Protein AF-A0A559LYX8-F1 (afdb_monomer_lite)

Structure (mmCIF, N/CA/C/O backbone):
data_AF-A0A559LYX8-F1
#
_entry.id   AF-A0A559LYX8-F1
#
loop_
_atom_site.group_PDB
_atom_site.id
_atom_site.type_symbol
_atom_site.label_atom_id
_atom_site.label_alt_id
_atom_site.label_comp_id
_atom_site.label_asym_id
_atom_site.label_entity_id
_atom_site.label_seq_id
_atom_site.pdbx_PDB_ins_code
_atom_site.Cartn_x
_atom_site.Cartn_y
_atom_site.Cartn_z
_atom_site.occupancy
_atom_site.B_iso_or_equiv
_atom_site.auth_seq_id
_atom_site.auth_comp_id
_atom_site.auth_asym_id
_atom_site.auth_atom_id
_atom_site.pdbx_PDB_model_num
ATOM 1 N N . MET A 1 1 ? -26.819 33.811 -7.715 1.00 50.19 1 MET A N 1
ATOM 2 C CA . MET A 1 1 ? -26.572 32.696 -6.780 1.00 50.19 1 MET A CA 1
ATOM 3 C C . MET A 1 1 ? -27.807 31.805 -6.710 1.00 50.19 1 MET A C 1
ATOM 5 O O . MET A 1 1 ? -28.743 32.159 -6.013 1.00 50.19 1 MET A O 1
ATOM 9 N N . SER A 1 2 ? -27.795 30.655 -7.378 1.00 44.19 2 SER A N 1
ATOM 10 C CA . SER A 1 2 ? -28.489 29.446 -6.904 1.00 44.19 2 SER A CA 1
ATOM 11 C C . SER A 1 2 ? -27.721 28.238 -7.446 1.00 44.19 2 SER A C 1
ATOM 13 O O . SER A 1 2 ? -27.973 27.720 -8.522 1.00 44.19 2 SER A O 1
ATOM 15 N N . TYR A 1 3 ? -26.681 27.842 -6.713 1.00 56.59 3 TYR A N 1
ATOM 16 C CA . TYR A 1 3 ? -25.788 26.729 -7.069 1.00 56.59 3 TYR A CA 1
ATOM 17 C C . TYR A 1 3 ? -26.415 25.343 -6.772 1.00 56.59 3 TYR A C 1
ATOM 19 O O . TYR A 1 3 ? -25.753 24.323 -6.900 1.00 56.59 3 TYR A O 1
ATOM 27 N N . TYR A 1 4 ? -27.701 25.300 -6.403 1.00 54.56 4 TYR A N 1
ATOM 28 C CA . TYR A 1 4 ? -28.482 24.081 -6.166 1.00 54.56 4 TYR A CA 1
ATOM 29 C C . TYR A 1 4 ? -29.939 24.297 -6.580 1.00 54.56 4 TYR A C 1
ATOM 31 O O . TYR A 1 4 ? -30.846 24.269 -5.750 1.00 54.56 4 TYR A O 1
ATOM 39 N N . ASP A 1 5 ? -30.165 24.579 -7.860 1.00 60.19 5 ASP A N 1
ATOM 40 C CA . ASP A 1 5 ? -31.513 24.490 -8.413 1.00 60.19 5 ASP A CA 1
ATOM 41 C C . ASP A 1 5 ? -31.840 23.005 -8.640 1.00 60.19 5 ASP A C 1
ATOM 43 O O . ASP A 1 5 ? -31.376 22.380 -9.598 1.00 60.19 5 ASP A O 1
ATOM 47 N N . ILE A 1 6 ? -32.541 22.408 -7.671 1.00 60.78 6 ILE A N 1
ATOM 48 C CA . ILE A 1 6 ? -32.860 20.971 -7.641 1.00 60.78 6 ILE A CA 1
ATOM 49 C C . ILE A 1 6 ? -33.644 20.572 -8.899 1.00 60.78 6 ILE A C 1
ATOM 51 O O . ILE A 1 6 ? -33.464 19.465 -9.410 1.00 60.78 6 ILE A O 1
ATOM 55 N N . ASP A 1 7 ? -34.438 21.489 -9.450 1.00 58.06 7 ASP A N 1
ATOM 56 C CA . ASP A 1 7 ? -35.258 21.239 -10.630 1.00 58.06 7 ASP A CA 1
ATOM 57 C C . ASP A 1 7 ? -34.408 21.129 -11.903 1.00 58.06 7 ASP A C 1
ATOM 59 O O . ASP A 1 7 ? -34.709 20.306 -12.768 1.00 58.06 7 ASP A O 1
ATOM 63 N N . ALA A 1 8 ? -33.287 21.855 -11.996 1.00 59.28 8 ALA A N 1
ATOM 64 C CA . ALA A 1 8 ? -32.332 21.703 -13.096 1.00 59.28 8 ALA A CA 1
ATOM 65 C C . ALA A 1 8 ? -31.624 20.336 -13.047 1.00 59.28 8 ALA A C 1
ATOM 67 O O . ALA A 1 8 ? -31.487 19.670 -14.071 1.00 59.28 8 ALA A O 1
ATOM 68 N N . ILE A 1 9 ? -31.247 19.872 -11.849 1.00 58.88 9 ILE A N 1
ATOM 69 C CA . ILE A 1 9 ? -30.585 18.570 -11.652 1.00 58.88 9 ILE A CA 1
ATOM 70 C C . ILE A 1 9 ? -31.549 17.415 -11.955 1.00 58.88 9 ILE A C 1
ATOM 72 O O . ILE A 1 9 ? -31.175 16.438 -12.607 1.00 58.88 9 ILE A O 1
ATOM 76 N N . LEU A 1 10 ? -32.801 17.516 -11.503 1.00 55.56 10 LEU A N 1
ATOM 77 C CA . LEU A 1 10 ? -33.821 16.502 -11.774 1.00 55.56 10 LEU A CA 1
ATOM 78 C C . LEU A 1 10 ? -34.221 16.481 -13.252 1.00 55.56 10 LEU A C 1
ATOM 80 O O . LEU A 1 10 ? -34.465 15.403 -13.795 1.00 55.56 10 LEU A O 1
ATOM 84 N N . THR A 1 11 ? -34.236 17.639 -13.915 1.00 56.66 11 THR A N 1
ATOM 85 C CA . THR A 1 11 ? -34.519 17.732 -15.352 1.00 56.66 11 THR A CA 1
ATOM 86 C C . THR A 1 11 ? -33.414 17.069 -16.177 1.00 56.66 11 THR A C 1
ATOM 88 O O . THR A 1 11 ? -33.732 16.278 -17.066 1.00 56.66 11 THR A O 1
ATOM 91 N N . ASP A 1 12 ? -32.136 17.267 -15.831 1.00 53.81 12 ASP A N 1
ATOM 92 C CA . ASP A 1 12 ? -31.015 16.561 -16.471 1.00 53.81 12 ASP A CA 1
ATOM 93 C C . ASP A 1 12 ? -31.069 15.045 -16.206 1.00 53.81 12 ASP A C 1
ATOM 95 O O . ASP A 1 12 ? -30.908 14.241 -17.121 1.00 53.81 12 ASP A O 1
ATOM 99 N N . ALA A 1 13 ? -31.402 14.617 -14.982 1.00 54.53 13 ALA A N 1
ATOM 100 C CA . ALA A 1 13 ? -31.489 13.193 -14.641 1.00 54.53 13 ALA A CA 1
ATOM 101 C C . ALA A 1 13 ? -32.662 12.457 -15.323 1.00 54.53 13 ALA A C 1
ATOM 103 O O . ALA A 1 13 ? -32.576 11.250 -15.569 1.00 54.53 13 ALA A O 1
ATOM 104 N N . GLN A 1 14 ? -33.772 13.146 -15.620 1.00 53.66 14 GLN A N 1
ATOM 105 C CA . GLN A 1 14 ? -34.915 12.539 -16.315 1.00 53.66 14 GLN A CA 1
ATOM 106 C C . GLN A 1 14 ? -34.784 12.604 -17.842 1.00 53.66 14 GLN A C 1
ATOM 108 O O . GLN A 1 14 ? -35.186 11.648 -18.506 1.00 53.66 14 GLN A O 1
ATOM 113 N N . VAL A 1 15 ? -34.195 13.672 -18.397 1.00 52.31 15 VAL A N 1
ATOM 114 C CA . VAL A 1 15 ? -33.927 13.794 -19.843 1.00 52.31 15 VAL A CA 1
ATOM 115 C C . VAL A 1 15 ? -32.740 12.926 -20.265 1.00 52.31 15 VAL A C 1
ATOM 117 O O . VAL A 1 15 ? -32.740 12.378 -21.366 1.00 52.31 15 VAL A O 1
ATOM 120 N N . ASN A 1 16 ? -31.762 12.716 -19.382 1.00 47.41 16 ASN A N 1
ATOM 121 C CA . ASN A 1 16 ? -30.510 12.047 -19.708 1.00 47.41 16 ASN A CA 1
ATOM 122 C C . ASN A 1 16 ? -30.368 10.650 -19.078 1.00 47.41 16 ASN A C 1
ATOM 124 O O . ASN A 1 16 ? -29.335 10.290 -18.519 1.00 47.41 16 ASN A O 1
ATOM 128 N N . LYS A 1 17 ? -31.395 9.803 -19.213 1.00 46.94 17 LYS A N 1
ATOM 129 C CA . LYS A 1 17 ? -31.260 8.358 -18.924 1.00 46.94 17 LYS A CA 1
ATOM 130 C C . LYS A 1 17 ? -30.436 7.601 -19.978 1.00 46.94 17 LYS A C 1
ATOM 132 O O . LYS A 1 17 ? -30.211 6.406 -19.819 1.00 46.94 17 LYS A O 1
ATOM 137 N N . HIS A 1 18 ? -29.991 8.273 -21.045 1.00 43.81 18 HIS A N 1
ATOM 138 C CA . HIS A 1 18 ? -29.360 7.629 -22.202 1.00 43.81 18 HIS A CA 1
ATOM 139 C C . HIS A 1 18 ? -28.024 8.223 -22.662 1.00 43.81 18 HIS A C 1
ATOM 141 O O . HIS A 1 18 ? -27.482 7.743 -23.653 1.00 43.81 18 HIS A O 1
ATOM 147 N N . SER A 1 19 ? 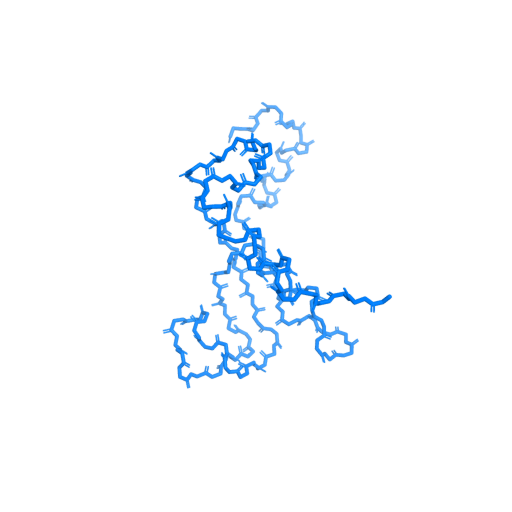-27.451 9.209 -21.975 1.00 46.31 19 SER A N 1
ATOM 148 C CA . SER A 1 19 ? -26.180 9.792 -22.407 1.00 46.31 19 SER A CA 1
ATOM 149 C C . SER A 1 19 ? -25.352 10.276 -21.220 1.00 46.31 19 SER A C 1
ATOM 151 O O . SER A 1 19 ? -25.136 11.472 -21.014 1.00 46.31 19 SER A O 1
ATOM 153 N N . TYR A 1 20 ? -24.797 9.321 -20.466 1.00 42.28 20 TYR A N 1
ATOM 154 C CA . TYR A 1 20 ? -23.542 9.593 -19.766 1.00 42.28 20 TYR A CA 1
ATOM 155 C C . TYR A 1 20 ? -22.571 10.217 -20.778 1.00 42.28 20 TYR A C 1
ATOM 157 O O . TYR A 1 20 ? -22.487 9.706 -21.900 1.00 42.28 20 TYR A O 1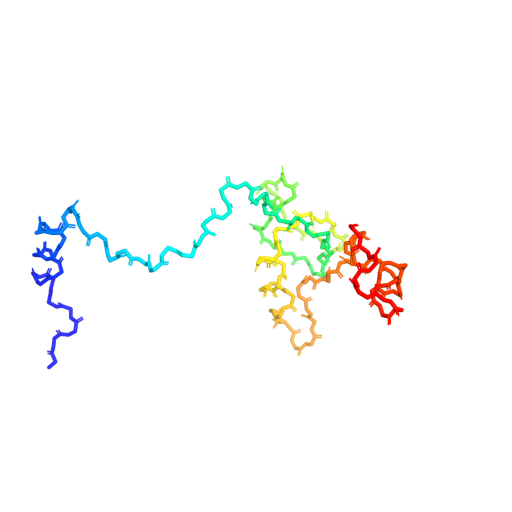
ATOM 165 N N . PRO A 1 21 ? -21.863 11.310 -20.441 1.00 41.62 21 PRO A N 1
ATOM 166 C CA . PRO A 1 21 ? -20.799 11.790 -21.301 1.00 41.62 21 PRO A CA 1
ATOM 167 C C . PRO A 1 21 ? -19.844 10.619 -21.493 1.00 41.62 21 PRO A C 1
ATOM 169 O O . PRO A 1 21 ? -19.265 10.111 -20.531 1.00 41.62 21 PRO A O 1
ATOM 172 N N . SER A 1 22 ? -19.752 10.139 -22.731 1.00 49.97 22 SER A N 1
ATOM 173 C CA . SER A 1 22 ? -18.764 9.156 -23.128 1.00 49.97 22 SER A CA 1
ATOM 174 C C . SER A 1 22 ? -17.411 9.778 -22.828 1.00 49.97 22 SER A C 1
ATOM 176 O O . SER A 1 22 ? -16.907 10.588 -23.607 1.00 49.97 22 SER A O 1
ATOM 178 N N . PHE A 1 23 ? -16.840 9.444 -21.669 1.00 48.66 23 PHE A N 1
ATOM 179 C CA . PHE A 1 23 ? -15.423 9.646 -21.436 1.00 48.66 23 PHE A CA 1
ATOM 180 C C . PHE A 1 23 ? -14.716 9.105 -22.682 1.00 48.66 23 PHE A C 1
ATOM 182 O O . PHE A 1 23 ? -15.093 8.015 -23.141 1.00 48.66 23 PHE A O 1
ATOM 189 N N . PRO A 1 24 ? -13.770 9.856 -23.285 1.00 40.19 24 PRO A N 1
ATOM 190 C CA . PRO A 1 24 ? -13.003 9.336 -24.405 1.00 40.19 24 PRO A CA 1
ATOM 191 C C . PRO A 1 24 ? -12.537 7.951 -23.992 1.00 40.19 24 PRO A C 1
ATOM 193 O O . PRO A 1 24 ? -12.063 7.791 -22.867 1.00 40.19 24 PRO A O 1
ATOM 196 N N . SER A 1 25 ? -12.812 6.957 -24.839 1.00 46.09 25 SER A N 1
ATOM 197 C CA . SER A 1 25 ? -12.548 5.553 -24.552 1.00 46.09 25 SER A CA 1
ATOM 198 C C . SER A 1 25 ? -11.043 5.404 -24.342 1.00 46.09 25 SER A C 1
ATOM 200 O O . SER A 1 25 ? -10.282 5.147 -25.271 1.00 46.09 25 SER A O 1
ATOM 202 N N . ILE A 1 26 ? -10.596 5.647 -23.109 1.00 52.41 26 ILE A N 1
ATOM 203 C CA . ILE A 1 26 ? -9.332 5.175 -22.586 1.00 52.41 26 ILE A CA 1
ATOM 204 C C . ILE A 1 26 ? -9.527 3.685 -22.692 1.00 52.41 26 ILE A C 1
ATOM 206 O O . ILE A 1 26 ? -10.311 3.126 -21.925 1.00 52.41 26 ILE A O 1
ATOM 210 N N . HIS A 1 27 ? -8.937 3.127 -23.748 1.00 45.53 27 HIS A N 1
ATOM 211 C CA . HIS A 1 27 ? -8.833 1.717 -24.056 1.00 45.53 27 HIS A CA 1
ATOM 212 C C . HIS A 1 27 ? -8.875 0.937 -22.747 1.00 45.53 27 HIS A C 1
ATOM 214 O O . HIS A 1 27 ? -7.868 0.874 -22.053 1.00 45.53 27 HIS A O 1
ATOM 220 N N . HIS A 1 28 ? -10.065 0.476 -22.352 1.00 48.06 28 HIS A N 1
ATOM 221 C CA . HIS A 1 28 ? -10.283 -0.107 -21.036 1.00 48.06 28 HIS A CA 1
ATOM 222 C C . HIS A 1 28 ? -9.552 -1.445 -21.085 1.00 48.06 28 HIS A C 1
ATOM 224 O O . HIS A 1 28 ? -9.995 -2.324 -21.831 1.00 48.06 28 HIS A O 1
ATOM 230 N N . PRO A 1 29 ? -8.435 -1.642 -20.362 1.00 46.19 29 PRO A N 1
ATOM 231 C CA . PRO A 1 29 ? -7.892 -2.975 -20.220 1.00 46.19 29 PRO A CA 1
ATOM 232 C C . PRO A 1 29 ? -8.867 -3.727 -19.311 1.00 46.19 29 PRO A C 1
ATOM 234 O O . PRO A 1 29 ? -8.718 -3.754 -18.093 1.00 46.19 29 PRO A O 1
ATOM 237 N N . SER A 1 30 ? -9.893 -4.339 -19.901 1.00 46.47 30 SER A N 1
ATOM 238 C CA . SER A 1 30 ? -10.956 -5.099 -19.226 1.00 46.47 30 SER A CA 1
ATOM 239 C C . SER A 1 30 ? -10.462 -6.374 -18.522 1.00 46.47 30 SER A C 1
ATOM 241 O O . SER A 1 30 ? -11.255 -7.230 -18.147 1.00 46.47 30 SER A O 1
ATOM 243 N N . ASN A 1 31 ? -9.151 -6.504 -18.308 1.00 45.28 31 ASN A N 1
ATOM 244 C CA . ASN A 1 31 ? -8.509 -7.611 -17.610 1.00 45.28 31 ASN A CA 1
ATOM 245 C C . ASN A 1 31 ? -7.326 -7.186 -16.725 1.00 45.28 31 ASN A C 1
ATOM 247 O O . ASN A 1 31 ? -6.549 -8.038 -16.292 1.00 45.28 31 ASN A O 1
ATOM 251 N N . GLN A 1 32 ? -7.163 -5.895 -16.410 1.00 49.06 32 GLN A N 1
ATOM 252 C CA . GLN A 1 32 ? -6.205 -5.521 -15.372 1.00 49.06 32 GLN A CA 1
ATOM 253 C C . GLN A 1 32 ? -6.777 -5.903 -14.007 1.00 49.06 32 GLN A C 1
ATOM 255 O O . GLN A 1 32 ? -7.519 -5.150 -13.377 1.00 49.06 32 GLN A O 1
ATOM 260 N N . LYS A 1 33 ? -6.408 -7.100 -13.533 1.00 59.22 33 LYS A N 1
ATOM 261 C CA . LYS A 1 33 ? -6.447 -7.398 -12.100 1.00 59.22 33 LYS A CA 1
ATOM 262 C C . LYS A 1 33 ? -5.797 -6.206 -11.385 1.00 59.22 33 LYS A C 1
ATOM 264 O O . LYS A 1 33 ? -4.676 -5.855 -11.761 1.00 59.22 33 LYS A O 1
ATOM 269 N N . PRO A 1 34 ? -6.452 -5.586 -10.387 1.00 69.56 34 PRO A N 1
ATOM 270 C CA . PRO A 1 34 ? -5.809 -4.538 -9.613 1.00 69.56 34 PRO A CA 1
ATOM 271 C C . PRO A 1 34 ? -4.511 -5.112 -9.050 1.00 69.56 34 PRO A C 1
ATOM 273 O O . PRO A 1 34 ? -4.533 -6.129 -8.350 1.00 69.56 34 PRO A O 1
ATOM 276 N N . GLN A 1 35 ? -3.381 -4.511 -9.430 1.00 80.69 35 GLN A N 1
ATOM 277 C CA . GLN A 1 35 ? -2.080 -4.964 -8.969 1.00 80.69 35 GLN A CA 1
ATOM 278 C C . GLN A 1 35 ? -2.055 -4.791 -7.454 1.00 80.69 35 GLN A C 1
ATOM 280 O O . GLN A 1 35 ? -2.202 -3.680 -6.936 1.00 80.69 35 GLN A O 1
ATOM 285 N N . LYS A 1 36 ? -1.941 -5.919 -6.756 1.00 87.19 36 LYS A N 1
ATOM 286 C CA . LYS A 1 36 ? -1.793 -5.931 -5.311 1.00 87.19 36 LYS A CA 1
ATOM 287 C C . LYS A 1 36 ? -0.331 -5.684 -4.974 1.00 87.19 36 LYS A C 1
ATOM 289 O O . LYS A 1 36 ? 0.550 -6.306 -5.567 1.00 87.19 36 LYS A O 1
ATOM 294 N N . VAL A 1 37 ? -0.096 -4.774 -4.043 1.00 89.06 37 VAL A N 1
ATOM 295 C CA . VAL A 1 37 ? 1.225 -4.459 -3.512 1.00 89.06 37 VAL A CA 1
ATOM 296 C C . VAL A 1 37 ? 1.219 -4.802 -2.025 1.00 89.06 37 VAL A C 1
ATOM 298 O O . VAL A 1 37 ? 0.303 -4.364 -1.317 1.00 89.06 37 VAL A O 1
ATOM 301 N N . PRO A 1 38 ? 2.208 -5.567 -1.535 1.00 91.38 38 PRO A N 1
ATOM 302 C CA . PRO A 1 38 ? 2.304 -5.846 -0.115 1.00 91.38 38 PRO A CA 1
ATOM 303 C C . PRO A 1 38 ? 2.589 -4.545 0.637 1.00 91.38 38 PRO A C 1
ATOM 305 O O . PRO A 1 38 ? 3.484 -3.778 0.280 1.00 91.38 38 PRO A O 1
ATOM 308 N N . CYS A 1 39 ? 1.794 -4.276 1.664 1.00 92.50 39 CYS A N 1
ATOM 309 C CA . CYS A 1 39 ? 1.877 -3.066 2.468 1.00 92.50 39 CYS A CA 1
ATOM 310 C C . CYS A 1 39 ? 1.965 -3.439 3.944 1.00 92.50 39 CYS A C 1
ATOM 312 O O . CYS A 1 39 ? 1.209 -4.288 4.414 1.00 92.50 39 CYS A O 1
ATOM 314 N N . THR A 1 40 ? 2.853 -2.780 4.685 1.00 93.44 40 THR A N 1
ATOM 315 C CA . THR A 1 40 ? 2.985 -2.956 6.136 1.00 93.44 40 THR A CA 1
ATOM 316 C C . THR A 1 40 ? 2.404 -1.742 6.851 1.00 93.44 40 THR A C 1
ATOM 318 O O . THR A 1 40 ? 2.839 -0.620 6.603 1.00 93.44 40 THR A O 1
ATOM 321 N N . PHE A 1 41 ? 1.422 -1.943 7.733 1.00 92.25 41 PHE A N 1
ATOM 322 C CA . PHE A 1 41 ? 0.849 -0.860 8.540 1.00 92.25 41 PHE A CA 1
ATOM 323 C C . PHE A 1 41 ? 1.810 -0.452 9.658 1.00 92.25 41 PHE A C 1
ATOM 325 O O . PHE A 1 41 ? 2.240 -1.286 10.449 1.00 92.25 41 PHE A O 1
ATOM 332 N N . GLU A 1 42 ? 2.121 0.835 9.775 1.00 91.12 42 GLU A N 1
ATOM 333 C CA . GLU A 1 42 ? 3.080 1.339 10.773 1.00 91.12 42 GLU A CA 1
ATOM 334 C C . GLU A 1 42 ? 2.422 1.770 12.088 1.00 91.12 42 GLU A C 1
ATOM 336 O O . GLU A 1 42 ? 3.109 2.082 13.064 1.00 91.12 42 GLU A O 1
ATOM 341 N N . LEU A 1 43 ? 1.091 1.784 12.136 1.00 89.00 43 LEU A N 1
ATOM 342 C CA . LEU A 1 43 ? 0.288 2.257 13.258 1.00 89.00 43 LEU A CA 1
ATOM 343 C C . LEU A 1 43 ? -0.895 1.311 13.490 1.00 89.00 43 LEU A C 1
ATOM 345 O O . LEU A 1 43 ? -1.341 0.627 12.570 1.00 89.00 43 LEU A O 1
ATOM 349 N N . ASP A 1 44 ? -1.415 1.300 14.717 1.00 88.06 44 ASP A N 1
ATOM 350 C CA . ASP A 1 44 ? -2.687 0.643 15.016 1.00 88.06 44 ASP A CA 1
ATOM 351 C C . ASP A 1 44 ? -3.828 1.486 14.423 1.00 88.06 44 ASP A C 1
ATOM 353 O O . ASP A 1 44 ? -3.984 2.655 14.785 1.00 88.06 44 ASP A O 1
ATOM 357 N N . VAL A 1 45 ? -4.631 0.907 13.526 1.00 85.25 45 VAL A N 1
ATOM 358 C CA . VAL A 1 45 ? -5.739 1.600 12.858 1.00 85.25 45 VAL A CA 1
ATOM 359 C C . VAL A 1 45 ? -7.072 0.908 13.162 1.00 85.25 45 VAL A C 1
ATOM 361 O O . VAL A 1 45 ? -7.320 -0.208 12.690 1.00 85.25 45 VAL A O 1
ATOM 364 N N . PRO A 1 46 ? -7.960 1.538 13.953 1.00 86.50 46 PRO A N 1
ATOM 365 C CA . PRO A 1 46 ? -9.282 0.989 14.218 1.00 86.50 46 PRO A CA 1
ATOM 366 C C . PRO A 1 46 ? -10.138 0.968 12.944 1.00 86.50 46 PRO A C 1
ATOM 368 O O . PRO A 1 46 ? -9.950 1.769 12.031 1.00 86.50 46 PRO A O 1
ATOM 371 N N . SER A 1 47 ? -11.093 0.038 12.892 1.00 82.12 47 SER A N 1
ATOM 372 C CA . SER A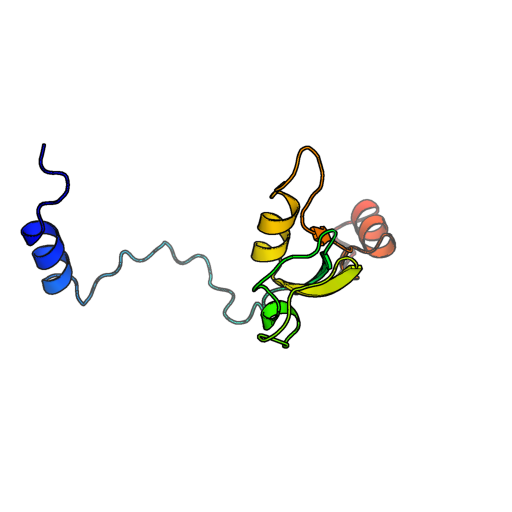 1 47 ? -12.107 -0.070 11.829 1.00 82.12 47 SER A CA 1
ATOM 373 C C . SER A 1 47 ? -11.606 -0.411 10.418 1.00 82.12 47 SER A C 1
ATOM 375 O O . SER A 1 47 ? -12.419 -0.459 9.501 1.00 82.12 47 SER A O 1
ATOM 377 N N . LEU A 1 48 ? -10.313 -0.700 10.221 1.00 82.38 48 LEU A N 1
ATOM 378 C CA . LEU A 1 48 ? -9.762 -1.142 8.928 1.00 82.38 48 LEU A CA 1
ATOM 379 C C . LEU A 1 48 ? -9.558 -2.661 8.806 1.00 82.38 48 LEU A C 1
ATOM 381 O O . LEU A 1 48 ? -8.995 -3.125 7.819 1.00 82.38 48 LEU A O 1
ATOM 385 N N . GLY A 1 49 ? -10.033 -3.466 9.759 1.00 83.06 49 GLY A N 1
ATOM 386 C CA . GLY A 1 49 ? -9.811 -4.917 9.754 1.00 83.06 49 GLY A CA 1
ATOM 387 C C . GLY A 1 49 ? -10.341 -5.659 8.518 1.00 83.06 49 GLY A C 1
ATOM 388 O O . GLY A 1 49 ? -9.849 -6.733 8.182 1.00 83.06 49 GLY A O 1
ATOM 389 N N . TYR A 1 50 ? -11.284 -5.073 7.772 1.00 86.75 50 TYR A N 1
ATOM 390 C CA . TYR A 1 50 ? -11.765 -5.634 6.504 1.00 86.75 50 TYR A CA 1
ATOM 391 C C . TYR A 1 50 ? -10.664 -5.743 5.436 1.00 86.75 50 TYR A C 1
ATOM 393 O O . TYR A 1 50 ? -10.781 -6.568 4.532 1.00 86.75 50 TYR A O 1
ATOM 401 N N . LEU A 1 51 ? -9.591 -4.951 5.543 1.00 86.25 51 LEU A N 1
ATOM 402 C CA . LEU A 1 51 ? -8.440 -5.028 4.645 1.00 86.25 51 LEU A CA 1
ATOM 403 C C . LEU A 1 51 ? -7.647 -6.330 4.843 1.00 86.25 51 LEU A C 1
ATOM 405 O O . LEU A 1 51 ? -7.142 -6.877 3.869 1.00 86.25 51 LEU A O 1
ATOM 409 N N . ASP A 1 52 ? -7.608 -6.860 6.068 1.00 84.69 52 ASP A N 1
ATOM 410 C CA . ASP A 1 52 ? -6.951 -8.128 6.428 1.00 84.69 52 ASP A CA 1
ATOM 411 C C . ASP A 1 52 ? -7.955 -9.296 6.538 1.00 84.69 52 ASP A C 1
ATOM 413 O O . ASP A 1 52 ? -7.742 -10.285 7.234 1.00 84.69 52 ASP A O 1
ATOM 417 N N . ASN A 1 53 ? -9.115 -9.172 5.880 1.00 82.12 53 ASN A N 1
ATOM 418 C CA . ASN A 1 53 ? -10.194 -10.167 5.906 1.00 82.12 53 ASN A CA 1
ATOM 419 C C . ASN A 1 53 ? -10.765 -10.461 7.318 1.00 82.12 53 ASN A C 1
ATOM 421 O O . ASN A 1 53 ? -11.410 -11.487 7.532 1.00 82.12 53 ASN A O 1
ATOM 425 N N . ASN A 1 54 ? -10.567 -9.552 8.282 1.00 82.62 54 ASN A N 1
ATOM 426 C CA . ASN A 1 54 ? -11.101 -9.644 9.641 1.00 82.62 54 ASN A CA 1
ATOM 427 C C . ASN A 1 54 ? -11.802 -8.331 10.052 1.00 82.62 54 ASN A C 1
ATOM 429 O O . ASN A 1 54 ? -11.231 -7.507 10.769 1.00 82.62 54 ASN A O 1
ATOM 433 N N . PRO A 1 55 ? -13.060 -8.112 9.630 1.00 78.31 55 PRO A N 1
ATOM 434 C CA . PRO A 1 55 ? -13.758 -6.834 9.802 1.00 78.31 55 PRO A CA 1
ATOM 435 C C . PRO A 1 55 ? -14.035 -6.447 11.262 1.00 78.31 55 PRO A C 1
ATOM 437 O O . PRO A 1 55 ? -14.361 -5.294 11.526 1.00 78.31 55 PRO A O 1
ATOM 440 N N . SER A 1 56 ? -13.919 -7.383 12.210 1.00 79.56 56 SER A N 1
ATOM 441 C CA . SER A 1 56 ? -14.254 -7.147 13.623 1.00 79.56 56 SER A CA 1
ATOM 442 C C . SER A 1 56 ? -13.097 -6.573 14.444 1.00 79.56 56 SER A C 1
ATOM 444 O O . SER A 1 56 ? -13.295 -6.221 15.605 1.00 79.56 56 SER A O 1
ATOM 446 N N . HIS A 1 57 ? -11.890 -6.488 13.878 1.00 81.81 57 HIS A N 1
ATOM 447 C CA . HIS A 1 57 ? -10.691 -6.119 14.623 1.00 81.81 57 HIS A CA 1
ATOM 448 C C . HIS A 1 57 ? -10.009 -4.860 14.068 1.00 81.81 57 HIS A C 1
ATOM 450 O O . HIS A 1 57 ? -10.168 -4.483 12.907 1.00 81.81 57 HIS A O 1
ATOM 456 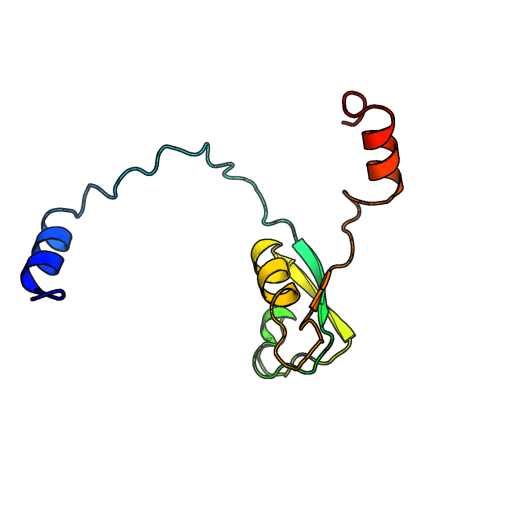N N . ALA A 1 58 ? -9.235 -4.189 14.920 1.00 85.50 58 ALA A N 1
ATOM 457 C CA . ALA A 1 58 ? -8.363 -3.098 14.502 1.00 85.50 58 ALA A CA 1
ATOM 458 C C . ALA A 1 58 ? -7.127 -3.654 13.778 1.00 85.50 58 ALA A C 1
ATOM 460 O O . ALA A 1 58 ? -6.545 -4.650 14.202 1.00 85.50 58 ALA A O 1
ATOM 461 N N . LEU A 1 59 ? -6.674 -2.995 12.717 1.00 88.38 59 LEU A N 1
ATOM 462 C CA . LEU A 1 59 ? -5.399 -3.346 12.098 1.00 88.38 59 LEU A CA 1
ATOM 463 C C . LEU A 1 59 ? -4.271 -2.976 13.058 1.00 88.38 59 LEU A C 1
ATOM 465 O O . LEU A 1 59 ? -4.223 -1.849 13.545 1.00 88.38 59 LEU A O 1
ATOM 469 N N . LYS A 1 60 ? -3.392 -3.927 13.373 1.00 90.31 60 LYS A N 1
ATOM 470 C CA . LYS A 1 60 ? -2.262 -3.692 14.274 1.00 90.31 60 LYS A CA 1
ATOM 471 C C . LYS A 1 60 ? -1.045 -3.205 13.508 1.00 90.31 60 LYS A C 1
ATOM 473 O O . LYS A 1 60 ? -0.840 -3.568 12.347 1.00 90.31 60 LYS A O 1
ATOM 478 N N . ARG A 1 61 ? -0.188 -2.450 14.184 1.00 90.38 61 ARG A N 1
ATOM 479 C CA . ARG A 1 61 ? 1.137 -2.121 13.676 1.00 90.38 61 ARG A CA 1
ATOM 480 C C . ARG A 1 61 ? 1.901 -3.402 13.322 1.00 90.38 61 ARG A C 1
ATOM 482 O O . ARG A 1 61 ? 1.900 -4.367 14.080 1.00 90.38 61 ARG A O 1
ATOM 489 N N . GLY A 1 62 ? 2.573 -3.385 12.178 1.00 90.38 62 GLY A N 1
ATOM 490 C CA . GLY A 1 62 ? 3.320 -4.507 11.618 1.00 90.38 62 GLY A CA 1
ATOM 491 C C . GLY A 1 62 ? 2.479 -5.487 10.800 1.00 90.38 62 GLY A C 1
ATOM 492 O O . GLY A 1 62 ? 3.045 -6.411 10.220 1.00 90.38 62 GLY A O 1
ATOM 493 N N . THR A 1 63 ? 1.156 -5.305 10.719 1.00 91.69 63 THR A N 1
ATOM 494 C CA . THR A 1 63 ? 0.314 -6.180 9.892 1.00 91.69 63 THR A CA 1
ATOM 495 C C . THR A 1 63 ? 0.629 -5.962 8.416 1.00 91.69 63 THR A C 1
ATOM 497 O O . THR A 1 63 ? 0.664 -4.818 7.951 1.00 91.69 63 THR A O 1
ATOM 500 N N . ARG A 1 64 ? 0.846 -7.062 7.688 1.00 92.00 64 ARG A N 1
ATOM 501 C CA . ARG A 1 64 ? 1.035 -7.054 6.238 1.00 92.00 64 ARG A CA 1
ATOM 502 C C . ARG A 1 64 ? -0.267 -7.365 5.529 1.00 92.00 64 ARG A C 1
ATOM 504 O O . ARG A 1 64 ? -0.870 -8.397 5.795 1.00 92.00 64 ARG A O 1
ATOM 511 N N . VAL A 1 65 ? -0.648 -6.496 4.602 1.00 91.25 65 VAL A N 1
ATOM 512 C CA . VAL A 1 65 ? -1.859 -6.638 3.797 1.00 91.25 65 VAL A CA 1
ATOM 513 C C . VAL A 1 65 ? -1.537 -6.356 2.335 1.00 91.25 65 VAL A C 1
ATOM 515 O O . VAL A 1 65 ? -0.839 -5.395 2.016 1.00 91.25 65 VAL A O 1
ATOM 518 N N . ASP A 1 66 ? -2.084 -7.171 1.438 1.00 90.75 66 ASP A N 1
ATOM 519 C CA . ASP A 1 66 ? -1.989 -6.956 -0.002 1.00 90.75 66 ASP A CA 1
ATOM 520 C C . ASP A 1 66 ? -3.065 -5.969 -0.475 1.00 90.75 66 ASP A C 1
ATOM 522 O O . ASP A 1 66 ? -4.234 -6.331 -0.661 1.00 90.75 66 ASP A O 1
ATOM 526 N N . LEU A 1 67 ? -2.665 -4.717 -0.699 1.00 90.12 67 LEU A N 1
ATOM 527 C CA . LEU A 1 67 ? -3.567 -3.628 -1.072 1.00 90.12 67 LEU A CA 1
ATOM 528 C C . LEU A 1 67 ? -3.479 -3.316 -2.571 1.00 90.12 67 LEU A C 1
ATOM 530 O O . LEU A 1 67 ? -2.401 -3.408 -3.158 1.00 90.12 67 LEU A O 1
ATOM 534 N N . PRO A 1 68 ? -4.583 -2.906 -3.221 1.00 89.94 68 PRO A N 1
ATOM 535 C CA . PRO A 1 68 ? -4.506 -2.289 -4.540 1.00 89.94 68 PRO A CA 1
ATOM 536 C C . PRO A 1 68 ? -3.586 -1.062 -4.520 1.00 89.94 68 PRO A C 1
ATOM 538 O O . PRO A 1 68 ? -3.659 -0.261 -3.587 1.00 89.94 68 PRO A O 1
ATOM 541 N N . LEU A 1 69 ? -2.781 -0.878 -5.571 1.00 85.56 69 LEU A N 1
ATOM 542 C CA . LEU A 1 69 ? -1.815 0.225 -5.664 1.00 85.56 69 LEU A CA 1
ATOM 543 C C . LEU A 1 69 ? -2.428 1.607 -5.370 1.00 85.56 69 LEU A C 1
ATOM 545 O O . LEU A 1 69 ? -1.864 2.370 -4.594 1.00 85.56 69 LEU A O 1
ATOM 549 N N . TRP A 1 70 ? -3.609 1.896 -5.927 1.00 87.94 70 TRP A N 1
ATOM 550 C CA . TRP A 1 70 ? -4.294 3.181 -5.734 1.00 87.94 70 TRP A CA 1
ATOM 551 C C . TRP A 1 70 ? -4.617 3.474 -4.261 1.00 87.94 70 TRP A C 1
ATOM 553 O O . TRP A 1 70 ? -4.583 4.622 -3.835 1.00 87.94 70 TRP A O 1
ATOM 563 N N . LEU A 1 71 ? -4.919 2.443 -3.467 1.00 87.94 71 LEU A N 1
ATOM 564 C CA . LEU A 1 71 ? -5.205 2.591 -2.042 1.00 87.94 71 LEU A CA 1
ATOM 565 C C . LEU A 1 71 ? -3.905 2.685 -1.239 1.00 87.94 71 LEU A C 1
ATOM 567 O O . LEU A 1 71 ? -3.800 3.510 -0.334 1.00 87.94 71 LEU A O 1
ATOM 571 N N . ALA A 1 72 ? -2.915 1.858 -1.585 1.00 89.00 72 ALA A N 1
ATOM 572 C CA . ALA A 1 72 ? -1.601 1.873 -0.954 1.00 89.00 72 ALA A CA 1
ATOM 573 C C . ALA A 1 72 ? -0.936 3.255 -1.058 1.00 89.00 72 ALA A C 1
ATOM 575 O O . ALA A 1 72 ? -0.426 3.761 -0.062 1.00 89.00 72 ALA A O 1
ATOM 576 N N . GLU A 1 73 ? -0.998 3.888 -2.231 1.00 87.75 73 GLU A N 1
ATOM 577 C CA . GLU A 1 73 ? -0.448 5.225 -2.472 1.00 87.75 73 GLU A CA 1
ATOM 578 C C . GLU A 1 73 ? -1.105 6.288 -1.580 1.00 87.75 73 GLU A C 1
ATOM 580 O O . GLU A 1 73 ? -0.411 7.036 -0.890 1.00 87.75 73 GLU A O 1
ATOM 585 N N . LEU A 1 74 ? -2.442 6.304 -1.513 1.00 88.94 74 LEU A N 1
ATOM 586 C CA . LEU A 1 74 ? -3.187 7.236 -0.660 1.00 88.94 74 LEU A CA 1
ATOM 587 C C . LEU A 1 74 ? -2.815 7.083 0.822 1.00 88.94 74 LEU A C 1
ATOM 589 O O . LEU A 1 74 ? -2.627 8.078 1.523 1.00 88.94 74 LEU A O 1
ATOM 593 N N . LEU A 1 75 ? -2.681 5.845 1.305 1.00 89.12 75 LEU A N 1
ATOM 594 C CA . LEU A 1 75 ? -2.319 5.569 2.698 1.00 89.12 75 LEU A CA 1
ATOM 595 C C . LEU A 1 75 ? -0.847 5.877 3.003 1.00 89.12 75 LEU A C 1
ATOM 597 O O . LEU A 1 75 ? -0.535 6.295 4.116 1.00 89.12 75 LEU A O 1
ATOM 601 N N . ALA A 1 76 ? 0.054 5.693 2.038 1.00 88.56 76 ALA A N 1
ATOM 602 C CA . ALA A 1 76 ? 1.474 5.980 2.211 1.00 88.56 76 ALA A CA 1
ATOM 603 C C . ALA A 1 76 ? 1.765 7.484 2.271 1.00 88.56 76 ALA A C 1
ATOM 605 O O . ALA A 1 76 ? 2.611 7.916 3.051 1.00 88.56 76 ALA A O 1
ATOM 606 N N . VAL A 1 77 ? 1.039 8.282 1.480 1.00 87.44 77 VAL A N 1
ATOM 607 C CA . VAL A 1 77 ? 1.122 9.751 1.508 1.00 87.44 77 VAL A CA 1
ATOM 608 C C . VAL A 1 77 ? 0.406 10.327 2.734 1.00 87.44 77 VAL A C 1
ATOM 610 O O . VAL A 1 77 ? 0.795 11.373 3.256 1.00 87.44 77 VAL A O 1
ATOM 613 N N . SER A 1 78 ? -0.625 9.640 3.233 1.00 84.19 78 SER A N 1
ATOM 614 C CA . SER A 1 78 ? -1.346 10.054 4.433 1.00 84.19 78 SER A CA 1
ATOM 615 C C . SER A 1 78 ? -0.464 9.939 5.684 1.00 84.19 78 SER A C 1
ATOM 617 O O . SER A 1 78 ? -0.091 8.847 6.115 1.00 84.19 78 SER A O 1
ATOM 619 N N . SER A 1 79 ? -0.187 11.083 6.313 1.00 79.94 79 SER A N 1
ATOM 620 C CA . SER A 1 79 ? 0.544 11.184 7.580 1.00 79.94 79 SER A CA 1
ATOM 621 C C . SER A 1 79 ? -0.414 11.629 8.693 1.00 79.94 79 SER A C 1
ATOM 623 O O . SER A 1 79 ? -0.612 12.829 8.895 1.00 79.94 79 SER A O 1
ATOM 625 N N . PRO A 1 80 ? -1.060 10.692 9.417 1.00 73.88 80 PRO A N 1
ATOM 626 C CA . PRO A 1 80 ? -2.023 11.030 10.469 1.00 73.88 80 PRO A CA 1
ATOM 627 C C . PRO A 1 80 ? -1.367 11.645 11.716 1.00 73.88 80 PRO A C 1
ATOM 629 O O . PRO A 1 80 ? -2.050 12.257 12.534 1.00 73.88 80 PRO A O 1
ATOM 632 N N . SER A 1 81 ? -0.051 11.478 11.900 1.00 68.75 81 SER A N 1
ATOM 633 C CA . SER A 1 81 ? 0.679 12.025 13.044 1.00 68.75 81 SER A CA 1
ATOM 634 C C . SER A 1 81 ? 2.091 12.446 12.648 1.00 68.75 81 SER A C 1
ATOM 636 O O . SER A 1 81 ? 2.939 11.601 12.366 1.00 68.75 81 SER A O 1
ATOM 638 N N . SER A 1 82 ? 2.295 13.767 12.660 1.00 67.94 82 SER A N 1
ATOM 639 C CA . SER A 1 82 ? 3.512 14.583 12.523 1.00 67.94 82 SER A CA 1
ATOM 640 C C . SER A 1 82 ? 4.554 14.187 11.468 1.00 67.94 82 SER A C 1
ATOM 642 O O . SER A 1 82 ? 4.938 15.073 10.724 1.00 67.94 82 SER A O 1
ATOM 644 N N . ASN A 1 83 ? 5.016 12.937 11.364 1.00 69.88 83 ASN A N 1
ATOM 645 C CA . ASN A 1 83 ? 6.055 12.501 10.417 1.00 69.88 83 ASN A CA 1
ATOM 646 C C . ASN A 1 83 ? 6.039 10.981 10.118 1.00 69.88 83 ASN A C 1
ATOM 648 O O . ASN A 1 83 ? 7.066 10.428 9.730 1.00 69.88 83 ASN A O 1
ATOM 652 N N . LYS A 1 84 ? 4.927 10.269 10.350 1.00 77.44 84 LYS A N 1
ATOM 653 C CA . LYS A 1 84 ? 4.846 8.815 10.108 1.00 77.44 84 LYS A CA 1
ATOM 654 C C . LYS A 1 84 ? 3.778 8.508 9.070 1.00 77.44 84 LYS A C 1
ATOM 656 O O . LYS A 1 84 ? 2.612 8.839 9.285 1.00 77.44 84 LYS A O 1
ATOM 661 N N . SER A 1 85 ? 4.181 7.859 7.979 1.00 84.12 85 SER A N 1
ATOM 662 C CA . SER A 1 85 ? 3.246 7.277 7.019 1.00 84.12 85 SER A CA 1
ATOM 663 C C . SER A 1 85 ? 2.399 6.209 7.708 1.00 84.12 85 SER A C 1
ATOM 665 O O . SER A 1 85 ? 2.838 5.547 8.651 1.00 84.12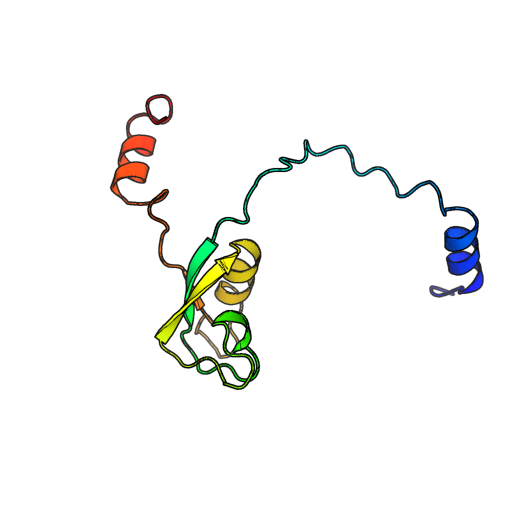 85 SER A O 1
ATOM 667 N N . LEU A 1 86 ? 1.155 6.057 7.262 1.00 88.25 86 LEU A N 1
ATOM 668 C CA . LEU A 1 86 ? 0.245 5.055 7.816 1.00 88.25 86 LEU A CA 1
ATOM 669 C C . LEU A 1 86 ? 0.634 3.636 7.364 1.00 88.25 86 LEU A C 1
ATOM 671 O O . LEU A 1 86 ? 0.471 2.670 8.113 1.00 88.25 86 LEU A O 1
ATOM 675 N N . VAL A 1 87 ? 1.202 3.533 6.161 1.00 90.75 87 VAL A N 1
ATOM 676 C CA . VAL A 1 87 ? 1.673 2.295 5.535 1.00 90.75 87 VAL A CA 1
ATOM 677 C C . VAL A 1 87 ? 3.051 2.498 4.901 1.00 90.75 87 VAL A C 1
ATOM 679 O O . VAL A 1 87 ? 3.370 3.584 4.411 1.00 90.75 87 VAL A O 1
ATOM 682 N N . THR A 1 88 ? 3.838 1.426 4.869 1.00 91.19 88 THR A N 1
ATOM 683 C CA . THR A 1 88 ? 5.060 1.290 4.067 1.00 91.19 88 THR A CA 1
ATOM 684 C C . THR A 1 88 ? 4.799 0.308 2.923 1.00 91.19 88 THR A C 1
ATOM 686 O O . THR A 1 88 ? 4.314 -0.799 3.171 1.00 91.19 88 THR A O 1
ATOM 689 N N . LEU A 1 89 ? 5.105 0.694 1.677 1.00 89.50 89 LEU A N 1
ATOM 690 C CA . LEU A 1 89 ? 5.005 -0.199 0.516 1.00 89.50 89 LEU A CA 1
ATOM 691 C C . LEU A 1 89 ? 6.254 -1.079 0.426 1.00 89.50 89 LEU A C 1
ATOM 693 O O . LEU A 1 89 ? 7.372 -0.566 0.357 1.00 89.50 89 LEU A O 1
ATOM 697 N N . ASP A 1 90 ? 6.053 -2.390 0.342 1.00 86.56 90 ASP A N 1
ATOM 698 C CA . ASP A 1 90 ? 7.110 -3.326 -0.021 1.00 86.56 90 ASP A CA 1
ATOM 699 C C . ASP A 1 90 ? 7.191 -3.411 -1.555 1.00 86.56 90 ASP A C 1
ATOM 701 O O . ASP A 1 90 ? 6.173 -3.513 -2.248 1.00 86.56 90 ASP A O 1
ATOM 705 N N . LEU A 1 91 ? 8.409 -3.360 -2.113 1.00 81.88 91 LEU A N 1
ATOM 706 C CA . LEU A 1 91 ? 8.577 -3.434 -3.565 1.00 81.88 91 LEU A CA 1
ATOM 707 C C . LEU A 1 91 ? 8.042 -4.775 -4.096 1.00 81.88 91 LEU A C 1
ATOM 709 O O . LEU A 1 91 ? 8.496 -5.833 -3.646 1.00 81.88 91 LEU A O 1
ATOM 713 N N . PRO A 1 92 ? 7.141 -4.763 -5.096 1.00 81.69 92 PRO A N 1
ATOM 714 C CA . PRO A 1 92 ? 6.668 -5.997 -5.695 1.00 81.69 92 PRO A CA 1
ATOM 715 C C . PRO A 1 92 ? 7.811 -6.697 -6.454 1.00 81.69 92 PRO A C 1
ATOM 717 O O . PRO A 1 92 ? 8.725 -6.030 -6.949 1.00 81.69 92 PRO A O 1
ATOM 720 N N . PRO A 1 93 ? 7.760 -8.033 -6.629 1.00 81.12 93 PRO A N 1
ATOM 721 C CA . PRO A 1 93 ? 8.800 -8.790 -7.337 1.00 81.12 93 PRO A CA 1
ATOM 722 C C . PRO A 1 93 ? 9.093 -8.276 -8.754 1.00 81.12 93 PRO A C 1
ATOM 724 O O . PRO A 1 93 ? 10.241 -8.304 -9.206 1.00 81.12 93 PRO A O 1
ATOM 727 N N . SER A 1 94 ? 8.069 -7.745 -9.427 1.00 80.12 94 SER A N 1
ATOM 728 C CA . SER A 1 94 ? 8.166 -7.107 -10.744 1.00 80.12 94 SER A CA 1
ATOM 729 C C . SER A 1 94 ? 9.039 -5.848 -10.757 1.00 80.12 94 SER A C 1
ATOM 731 O O . SER A 1 94 ? 9.526 -5.467 -11.811 1.00 80.12 94 SER A O 1
ATOM 733 N N . LEU A 1 95 ? 9.269 -5.214 -9.604 1.00 80.19 95 LEU A N 1
ATOM 734 C CA . LEU A 1 95 ? 10.164 -4.065 -9.440 1.00 80.19 95 LEU A CA 1
ATOM 735 C C . LEU A 1 95 ? 11.438 -4.433 -8.659 1.00 80.19 95 LEU A C 1
ATOM 737 O O . LEU A 1 95 ? 12.163 -3.563 -8.184 1.00 80.19 95 LEU A O 1
ATOM 741 N N . SER A 1 96 ? 11.735 -5.725 -8.502 1.00 85.38 96 SER A N 1
ATOM 742 C CA . SER A 1 96 ? 12.927 -6.163 -7.775 1.00 85.38 96 SER A CA 1
ATOM 743 C C . SER A 1 96 ? 14.216 -5.544 -8.349 1.00 85.38 96 SER A C 1
ATOM 745 O O . SER A 1 96 ? 14.281 -5.233 -9.545 1.00 85.38 96 SER A O 1
ATOM 747 N N . PRO A 1 97 ? 15.290 -5.414 -7.544 1.00 88.50 97 PRO A N 1
ATOM 748 C CA . PRO A 1 97 ? 16.554 -4.830 -7.999 1.00 88.50 97 PRO A CA 1
ATOM 749 C C . PRO A 1 97 ? 17.098 -5.474 -9.277 1.00 88.50 97 PRO A C 1
ATOM 751 O O . PRO A 1 97 ? 17.672 -4.791 -10.117 1.00 88.50 97 PRO A O 1
ATOM 754 N N . ARG A 1 98 ? 16.875 -6.782 -9.460 1.00 88.25 98 ARG A N 1
ATOM 755 C CA . ARG A 1 98 ? 17.254 -7.510 -10.675 1.00 88.25 98 ARG A CA 1
ATOM 756 C C . ARG A 1 98 ? 16.542 -6.966 -11.914 1.00 88.25 98 ARG A C 1
ATOM 758 O O . ARG A 1 98 ? 17.212 -6.674 -12.898 1.00 88.25 98 ARG A O 1
ATOM 765 N N . VAL A 1 99 ? 15.216 -6.829 -11.858 1.00 88.50 99 VAL A N 1
ATOM 766 C CA . VAL A 1 99 ? 14.413 -6.310 -12.978 1.00 88.50 99 VAL A CA 1
ATOM 767 C C . VAL A 1 99 ? 14.779 -4.853 -13.243 1.00 88.50 99 VAL A C 1
ATOM 769 O O . VAL A 1 99 ? 15.045 -4.485 -14.380 1.00 88.50 99 VAL A O 1
ATOM 772 N N . MET A 1 100 ? 14.926 -4.049 -12.189 1.00 89.06 100 MET A N 1
ATOM 773 C CA . MET A 1 100 ? 15.361 -2.656 -12.303 1.00 89.06 100 MET A CA 1
ATOM 774 C C . MET A 1 100 ? 16.745 -2.517 -12.942 1.00 89.06 100 MET A C 1
ATOM 776 O O . MET A 1 100 ? 16.963 -1.616 -13.746 1.00 89.06 100 MET A O 1
ATOM 780 N N . ASN A 1 101 ? 17.687 -3.400 -12.613 1.00 90.69 101 ASN A N 1
ATOM 781 C CA . ASN A 1 101 ? 19.019 -3.394 -13.211 1.00 90.69 101 ASN A CA 1
ATOM 782 C C . ASN A 1 101 ? 18.989 -3.848 -14.676 1.00 90.69 101 ASN A C 1
ATOM 784 O O . ASN A 1 101 ? 19.690 -3.257 -15.492 1.00 90.69 101 ASN A O 1
ATOM 788 N N . ALA A 1 102 ? 18.163 -4.840 -15.020 1.00 88.38 102 ALA A N 1
ATOM 789 C CA . ALA A 1 102 ? 17.968 -5.268 -16.404 1.00 88.38 102 ALA A CA 1
ATOM 790 C C . ALA A 1 102 ? 17.347 -4.147 -17.258 1.00 88.38 102 ALA A C 1
ATOM 792 O O . ALA A 1 102 ? 17.878 -3.824 -18.317 1.00 88.38 102 ALA A O 1
ATOM 793 N N . LEU A 1 103 ? 16.309 -3.474 -16.745 1.00 88.00 103 LEU A N 1
ATOM 794 C CA . LEU A 1 103 ? 15.683 -2.315 -17.390 1.00 88.00 103 LEU A CA 1
ATOM 795 C C . LEU A 1 103 ? 16.667 -1.151 -17.581 1.00 88.00 103 LEU A C 1
ATOM 797 O O . LEU A 1 103 ? 16.632 -0.476 -18.605 1.00 88.00 103 LEU A O 1
ATOM 801 N N . LYS A 1 104 ? 17.555 -0.915 -16.606 1.00 87.06 104 LYS A N 1
ATOM 802 C CA . LYS A 1 104 ? 18.617 0.101 -16.708 1.00 87.06 104 LYS A CA 1
ATOM 803 C C . LYS A 1 104 ? 19.697 -0.264 -17.729 1.00 87.06 104 LYS A C 1
ATOM 805 O O . LYS A 1 104 ? 20.286 0.646 -18.302 1.00 87.06 104 LYS A O 1
ATOM 810 N N . ALA A 1 105 ? 19.991 -1.553 -17.909 1.00 91.75 105 ALA A N 1
ATOM 811 C CA . ALA A 1 105 ? 20.996 -2.026 -18.857 1.00 91.75 105 ALA A CA 1
ATOM 812 C C . ALA A 1 105 ? 20.483 -1.951 -20.302 1.00 91.75 105 ALA A C 1
ATOM 814 O O . ALA A 1 105 ? 21.156 -1.375 -21.152 1.00 91.75 105 ALA A O 1
ATOM 815 N N . ASP A 1 106 ? 19.289 -2.492 -20.560 1.00 87.06 106 ASP A N 1
ATOM 816 C CA . ASP A 1 106 ? 18.585 -2.353 -21.836 1.00 87.06 106 ASP A CA 1
ATOM 817 C C . ASP A 1 106 ? 17.079 -2.619 -21.678 1.00 87.06 106 ASP A C 1
ATOM 819 O O . ASP A 1 106 ? 16.625 -3.766 -21.631 1.00 87.06 106 ASP A O 1
ATOM 823 N N . ALA A 1 107 ? 16.289 -1.544 -21.660 1.00 83.19 107 ALA A N 1
ATOM 824 C CA . ALA A 1 107 ? 14.841 -1.599 -21.486 1.00 83.19 107 ALA A CA 1
ATOM 825 C C . ALA A 1 107 ? 14.088 -2.324 -22.619 1.00 83.19 107 ALA A C 1
ATOM 827 O O . ALA A 1 107 ? 12.954 -2.734 -22.398 1.00 83.19 107 ALA A O 1
ATOM 828 N N . LYS A 1 108 ? 14.675 -2.491 -23.816 1.00 86.06 108 LYS A N 1
ATOM 829 C CA . LYS A 1 108 ? 14.024 -3.206 -24.936 1.00 86.06 108 LYS A CA 1
ATOM 830 C C . LYS A 1 108 ? 14.228 -4.720 -24.890 1.00 86.06 108 LYS A C 1
ATOM 832 O O . LYS A 1 108 ? 13.555 -5.435 -25.624 1.00 86.06 108 LYS A O 1
ATOM 837 N N . SER A 1 109 ? 15.170 -5.187 -24.075 1.00 85.50 109 SER A N 1
ATOM 838 C CA . SER A 1 109 ? 15.529 -6.606 -23.964 1.00 85.50 109 SER A CA 1
ATOM 839 C C . SER A 1 109 ? 14.726 -7.365 -22.902 1.00 85.50 109 SER A C 1
ATOM 841 O O . SER A 1 109 ? 14.779 -8.593 -22.856 1.00 85.50 109 SER A O 1
ATOM 843 N N . VAL A 1 110 ? 14.018 -6.638 -22.033 1.00 75.50 110 VAL A N 1
ATOM 844 C CA . VAL A 1 110 ? 13.226 -7.189 -20.930 1.00 75.50 110 VAL A CA 1
ATOM 845 C C . VAL A 1 110 ? 11.796 -7.426 -21.428 1.00 75.50 110 VAL A C 1
ATOM 847 O O . VAL A 1 110 ? 11.124 -6.460 -21.782 1.00 75.50 110 VAL A O 1
ATOM 850 N N . ASP A 1 111 ? 11.375 -8.695 -21.464 1.00 67.12 111 ASP A N 1
ATOM 851 C CA . ASP A 1 111 ? 10.008 -9.164 -21.782 1.00 67.12 111 ASP A CA 1
ATOM 852 C C . ASP A 1 111 ? 9.162 -9.333 -20.507 1.00 67.12 111 ASP A C 1
ATOM 854 O O . ASP A 1 111 ? 9.705 -9.864 -19.503 1.00 67.12 111 ASP A O 1
#

Radius of gyration: 21.52 Å; chains: 1; bounding box: 56×43×40 Å

pLDDT: mean 75.05, std 16.9, range [40.19, 93.44]

Organism: NCBI:txid215461

Foldseek 3Di:
DCPCPVVVVVVCVVVPPPDDPPDPCPVPPPPPPQQWWKKFFQAWAPQPCVQVVGRVGTDHGGDIGGDRPVVRVVQQPDDPDDDDGRIDTDDDPCCPPVNVVVCVVPVVVRD

Sequence (111 aa):
MSYYDIDAILTDAQVNKHSYPSFPSIHHPSNQKPQKVPCTFELDVPSLGYLDNNPSHALKRGTRVDLPLWLAELLAVSSPSSNKSL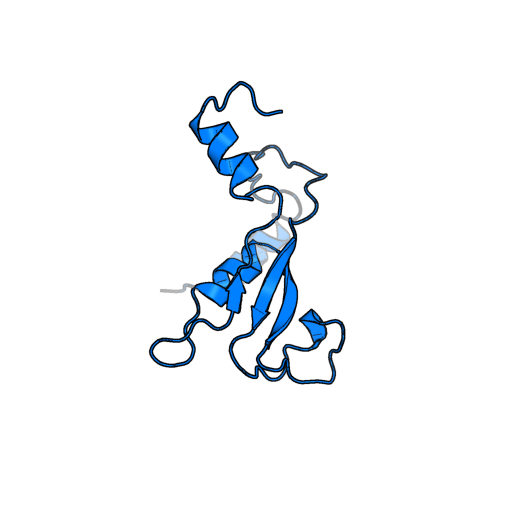VTLDLPPSLSPRVMNALKADAKSVD

Secondary structure (DSSP, 8-state):
--TT-HHHHHHHHHH-SS-----------TT-PPPEEEEEE-S-BTT-GGGGT-TTSPBPTT-EEEEEHHHHHHHHH--SBTTB-SEEEPPPGGG-HHHHHHHHH-TTS--

InterPro domains:
  IPR010492 GINS complex, subunit Psf3 [PTHR22768] (1-111)
  IPR038437 GINS complex, subunit Psf3 superfamily [G3DSA:1.20.58.2050] (1-111)
  IPR055221 DNA replication complex GINS protein PSF3, N-terminal domain [PF22466] (35-77)